Protein AF-A0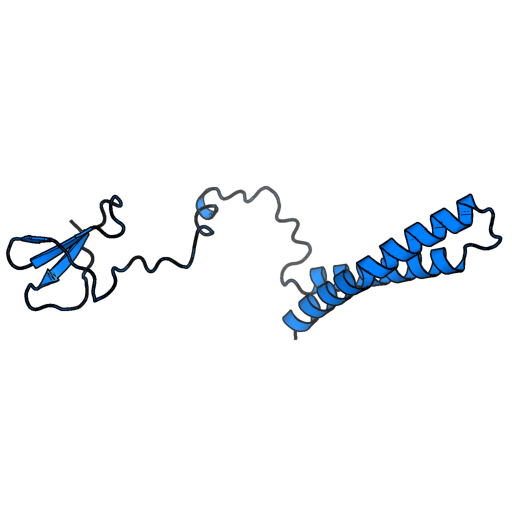A2E7AVC0-F1 (afdb_monomer_lite)

Sequence (131 aa):
MRDMRFSLGLFLIVLSVPFFSFSGDLRLECILNEAGSCSVYKNIQLGSLAMMTIGMLLAILSRPGGTGIKAIDDFDESKEYDSFVAGFDDEPSSDAIGVLKDGYEWLEYPIGSETWYSRPETGGPWIKYRG

Foldseek 3Di:
DLVVLLVVLVVLLVVLVVQLVVLVVVLVVCVVVVPPDSVVSVVSNVVSVVSNVSSVVSNQVSDPPHDPPVPPPPPPVVPPPPPPDPPDPQFDDQPDFADDDPQWGWDDPPPPPPWIWIDGPVGDGTHTDDD

Secondary structure (DSSP, 8-state):
-HHHHHHHHHHHHHHHHHHHHHHHHHHHHHHHTT-S-THHHHHHHHHHHHHHHHHHHHHHHTSSSSS----TT---GGGGGGGS-TT--SSPPTT---EEETTEEEEESSTTS--EEEEETT----EE---

Structure (mmCIF, N/CA/C/O backbone):
data_AF-A0A2E7AVC0-F1
#
_entry.id   AF-A0A2E7AVC0-F1
#
loop_
_atom_site.group_PDB
_atom_site.id
_atom_site.type_symbol
_atom_site.label_atom_id
_atom_site.label_alt_id
_atom_site.label_comp_id
_atom_site.label_asym_id
_atom_site.label_entity_id
_atom_site.label_seq_id
_atom_site.pdbx_PDB_ins_code
_atom_site.Cartn_x
_atom_site.Cartn_y
_atom_site.Cartn_z
_atom_site.occupancy
_atom_site.B_iso_or_equiv
_atom_site.auth_seq_id
_atom_site.auth_comp_id
_atom_site.auth_asym_id
_atom_site.auth_atom_id
_atom_site.pdbx_PDB_model_num
ATOM 1 N N . MET A 1 1 ? -10.598 14.609 7.988 1.00 57.78 1 MET A N 1
ATOM 2 C CA . MET A 1 1 ? -9.380 14.937 7.200 1.00 57.78 1 MET A CA 1
ATOM 3 C C . MET A 1 1 ? -8.258 13.900 7.324 1.00 57.78 1 MET A C 1
ATOM 5 O O . MET A 1 1 ? -7.531 13.732 6.356 1.00 57.78 1 MET A O 1
ATOM 9 N N . ARG A 1 2 ? -8.088 13.210 8.464 1.00 56.50 2 ARG A N 1
ATOM 10 C CA . ARG A 1 2 ? -6.999 12.235 8.684 1.00 56.50 2 ARG A CA 1
ATOM 11 C C . ARG A 1 2 ? -7.187 10.926 7.903 1.00 56.50 2 ARG A C 1
ATOM 13 O O . ARG A 1 2 ? -6.266 10.496 7.219 1.00 56.50 2 ARG A O 1
ATOM 20 N N . ASP A 1 3 ? -8.406 10.389 7.898 1.00 60.47 3 ASP A N 1
ATOM 21 C CA . ASP A 1 3 ? -8.745 9.161 7.159 1.00 60.47 3 ASP A CA 1
ATOM 22 C C . ASP A 1 3 ? -8.630 9.345 5.644 1.00 60.47 3 ASP A C 1
ATOM 24 O O . ASP A 1 3 ? -8.205 8.441 4.932 1.00 60.47 3 ASP A O 1
ATOM 28 N N . MET A 1 4 ? -8.896 10.559 5.150 1.00 64.00 4 MET A N 1
ATOM 29 C CA . MET A 1 4 ? -8.667 10.907 3.746 1.00 64.00 4 MET A CA 1
ATOM 30 C C . MET A 1 4 ? -7.187 10.847 3.362 1.00 64.00 4 MET A C 1
ATOM 32 O O . MET A 1 4 ? -6.887 10.433 2.253 1.00 64.00 4 MET A O 1
ATOM 36 N N . ARG A 1 5 ? -6.254 11.224 4.247 1.00 65.19 5 ARG A N 1
ATOM 37 C CA . ARG A 1 5 ? -4.810 11.180 3.946 1.00 65.19 5 ARG A CA 1
ATOM 38 C C . ARG A 1 5 ? -4.262 9.752 3.959 1.00 65.19 5 ARG A C 1
ATOM 40 O O . ARG A 1 5 ? -3.434 9.419 3.117 1.00 65.19 5 ARG A O 1
ATOM 47 N N . PHE A 1 6 ? -4.765 8.906 4.861 1.00 67.25 6 PHE A N 1
ATOM 48 C CA . PHE A 1 6 ? -4.448 7.477 4.881 1.00 67.25 6 PHE A CA 1
ATOM 49 C C . PHE A 1 6 ? -5.019 6.754 3.649 1.00 67.25 6 PHE A C 1
ATOM 51 O O . PHE A 1 6 ? -4.292 6.038 2.963 1.00 67.25 6 PHE A O 1
ATOM 58 N N . SER A 1 7 ? -6.286 7.017 3.315 1.00 78.88 7 SER A N 1
ATOM 59 C CA . SER A 1 7 ? -6.949 6.483 2.119 1.00 78.88 7 SER A CA 1
ATOM 60 C C . SER A 1 7 ? -6.272 6.950 0.822 1.00 78.88 7 SER A C 1
ATOM 62 O O . SER A 1 7 ? -6.011 6.141 -0.065 1.00 78.88 7 SER A O 1
ATOM 64 N N . LEU A 1 8 ? -5.872 8.226 0.742 1.00 82.00 8 LEU A N 1
ATOM 65 C CA . LEU A 1 8 ? -5.114 8.772 -0.388 1.00 82.00 8 LEU A CA 1
ATOM 66 C C . LEU A 1 8 ? -3.727 8.124 -0.514 1.00 82.00 8 LEU A C 1
ATOM 68 O O . LEU A 1 8 ? -3.316 7.780 -1.616 1.00 82.00 8 LEU A O 1
ATOM 72 N N . GLY A 1 9 ? -3.007 7.933 0.597 1.00 82.94 9 GLY A N 1
ATOM 73 C CA . GLY A 1 9 ? -1.697 7.279 0.592 1.00 82.94 9 GLY A CA 1
ATOM 74 C C . GLY A 1 9 ? -1.765 5.837 0.084 1.00 82.94 9 GLY A C 1
ATOM 75 O O . GLY A 1 9 ? -0.989 5.457 -0.792 1.00 82.94 9 GLY A O 1
ATOM 76 N N . LEU A 1 10 ? -2.748 5.066 0.563 1.00 85.62 10 LEU A N 1
ATOM 77 C CA . LEU A 1 10 ? -3.022 3.711 0.079 1.00 85.62 10 LEU A CA 1
ATOM 78 C C . LEU A 1 10 ? -3.388 3.712 -1.413 1.00 85.62 10 LEU A C 1
ATOM 80 O O . LEU A 1 10 ? -2.861 2.909 -2.178 1.00 85.62 10 LEU A O 1
ATOM 84 N N . PHE A 1 11 ? -4.248 4.640 -1.837 1.00 87.00 11 PHE A N 1
ATOM 85 C CA . PHE A 1 11 ? -4.661 4.777 -3.232 1.00 87.00 11 PHE A CA 1
ATOM 86 C C . PHE A 1 11 ? -3.472 5.047 -4.164 1.00 87.00 11 PHE A C 1
ATOM 88 O O . PHE A 1 11 ? -3.349 4.401 -5.203 1.00 87.00 11 PHE A O 1
ATOM 95 N N . LEU A 1 12 ? -2.560 5.945 -3.777 1.00 87.38 12 LEU A N 1
ATOM 96 C CA . LEU A 1 12 ? -1.351 6.247 -4.550 1.00 87.38 12 LEU A CA 1
ATOM 97 C C . LEU A 1 12 ? -0.437 5.025 -4.699 1.00 87.38 12 LEU A C 1
ATOM 99 O O . LEU A 1 12 ? 0.121 4.811 -5.776 1.00 87.38 12 LEU A O 1
ATOM 103 N N . ILE A 1 13 ? -0.308 4.205 -3.651 1.00 88.56 13 ILE A N 1
ATOM 104 C CA . ILE A 1 13 ? 0.472 2.961 -3.698 1.00 88.56 13 ILE A CA 1
ATOM 105 C C . ILE A 1 13 ? -0.196 1.958 -4.642 1.00 88.56 13 ILE A C 1
ATOM 107 O O . ILE A 1 13 ? 0.438 1.485 -5.580 1.00 88.56 13 ILE A O 1
ATOM 111 N N . VAL A 1 14 ? -1.487 1.672 -4.454 1.00 90.50 14 VAL A N 1
ATOM 112 C CA . VAL A 1 14 ? -2.212 0.687 -5.277 1.00 90.50 14 VAL A CA 1
ATOM 113 C C . VAL A 1 14 ? -2.202 1.082 -6.753 1.00 90.50 14 VAL A C 1
ATOM 115 O O . VAL A 1 14 ? -1.985 0.235 -7.616 1.00 90.50 14 VAL A O 1
ATOM 118 N N . LEU A 1 15 ? -2.366 2.372 -7.052 1.00 91.31 15 LEU A N 1
ATOM 119 C CA . LEU A 1 15 ? -2.348 2.868 -8.423 1.00 91.31 15 LEU A CA 1
ATOM 120 C C . LEU A 1 15 ? -0.961 2.765 -9.068 1.00 91.31 15 LEU A C 1
ATOM 122 O O . LEU A 1 15 ? -0.882 2.566 -10.273 1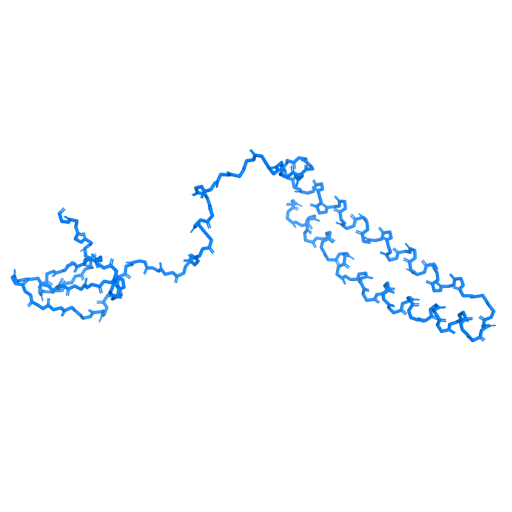.00 91.31 15 LEU A O 1
ATOM 126 N N . SER A 1 16 ? 0.126 2.883 -8.303 1.00 88.81 16 SER A N 1
ATOM 127 C CA . SER A 1 16 ? 1.495 2.889 -8.841 1.00 88.81 16 SER A CA 1
ATOM 128 C C . SER A 1 16 ? 2.107 1.495 -9.028 1.00 88.81 16 SER A C 1
ATOM 130 O O . SER A 1 16 ? 3.021 1.355 -9.843 1.00 88.81 16 SER A O 1
ATOM 132 N N . VAL A 1 17 ? 1.594 0.457 -8.352 1.00 89.94 17 VAL A N 1
ATOM 133 C CA . VAL A 1 17 ? 2.091 -0.935 -8.459 1.00 89.94 17 VAL A CA 1
ATOM 134 C C . VAL A 1 17 ? 2.030 -1.499 -9.887 1.00 89.94 17 VAL A C 1
ATOM 136 O O . VAL A 1 17 ? 3.045 -2.042 -10.342 1.00 89.94 17 VAL A O 1
ATOM 139 N N . PRO A 1 18 ? 0.922 -1.347 -10.641 1.00 90.69 18 PRO A N 1
ATOM 140 C CA . PRO A 1 18 ? 0.862 -1.804 -12.026 1.00 90.69 18 PRO A CA 1
ATOM 141 C C . PRO A 1 18 ? 1.895 -1.097 -12.907 1.00 90.69 18 PRO A C 1
ATOM 143 O O . PRO A 1 18 ? 2.632 -1.756 -13.632 1.00 90.69 18 PRO A O 1
ATOM 146 N N . PHE A 1 19 ? 2.017 0.232 -12.807 1.00 88.50 19 PHE A N 1
ATOM 147 C CA . PHE A 1 19 ? 2.972 0.994 -13.622 1.00 88.50 19 PHE A CA 1
ATOM 148 C C . PHE A 1 19 ? 4.422 0.613 -13.325 1.00 88.50 19 PHE A C 1
ATOM 150 O O . PHE A 1 19 ? 5.222 0.495 -14.252 1.00 88.50 19 PHE A O 1
ATOM 157 N N . PHE A 1 20 ? 4.767 0.393 -12.055 1.00 90.25 20 PHE A N 1
ATOM 158 C CA . PHE A 1 20 ? 6.103 -0.059 -11.674 1.00 90.25 20 PHE A CA 1
ATOM 159 C C . PHE A 1 20 ? 6.418 -1.451 -12.245 1.00 90.25 20 PHE A C 1
ATOM 161 O O . PHE A 1 20 ? 7.501 -1.648 -12.794 1.00 90.25 20 PHE A O 1
ATOM 168 N N . SER A 1 21 ? 5.461 -2.384 -12.171 1.00 89.69 21 SER A N 1
ATOM 169 C CA . SER A 1 21 ? 5.639 -3.758 -12.665 1.00 89.69 21 SER A CA 1
ATOM 170 C C . SER A 1 21 ? 5.749 -3.801 -14.190 1.00 89.69 21 SER A C 1
ATOM 172 O O . SER A 1 21 ? 6.765 -4.245 -14.718 1.00 89.69 21 SER A O 1
ATOM 174 N N . PHE A 1 22 ? 4.774 -3.227 -14.904 1.00 89.56 22 PHE A N 1
ATOM 175 C CA . PHE A 1 22 ? 4.778 -3.200 -16.371 1.00 89.56 22 PHE A CA 1
ATOM 176 C C . PHE A 1 22 ? 5.989 -2.451 -16.942 1.00 89.56 22 PHE A C 1
ATOM 178 O O . PHE A 1 22 ? 6.590 -2.896 -17.916 1.00 89.56 22 PHE A O 1
ATOM 185 N N . SER A 1 23 ? 6.386 -1.320 -16.345 1.00 87.81 23 SER A N 1
ATOM 186 C CA . SER A 1 23 ? 7.584 -0.602 -16.805 1.00 87.81 23 SER A CA 1
ATOM 187 C C . SER A 1 23 ? 8.880 -1.371 -16.536 1.00 87.81 23 SER A C 1
ATOM 189 O O . SER A 1 23 ? 9.841 -1.203 -17.285 1.00 87.81 23 SER A O 1
ATOM 191 N N . GLY A 1 24 ? 8.913 -2.223 -15.507 1.00 86.69 24 GLY A N 1
ATOM 192 C CA . GLY A 1 24 ? 10.032 -3.119 -15.230 1.00 86.69 24 GLY A CA 1
ATOM 193 C C . GLY A 1 24 ? 10.210 -4.178 -16.309 1.00 86.69 24 GLY A C 1
ATOM 194 O O . GLY A 1 24 ? 11.315 -4.310 -16.838 1.00 86.69 24 GLY A O 1
ATOM 195 N N . ASP A 1 25 ? 9.123 -4.850 -16.686 1.00 88.94 25 ASP A N 1
ATOM 196 C CA . ASP A 1 25 ? 9.142 -5.876 -17.734 1.00 88.94 25 ASP A CA 1
ATOM 197 C C . ASP A 1 25 ? 9.544 -5.278 -19.090 1.00 88.94 25 ASP A C 1
ATOM 199 O O . ASP A 1 25 ? 10.488 -5.749 -19.724 1.00 88.94 25 ASP A O 1
ATOM 203 N N . LEU A 1 26 ? 8.947 -4.147 -19.483 1.00 88.00 26 LEU A N 1
ATOM 204 C CA . LEU A 1 26 ? 9.294 -3.451 -20.732 1.00 88.00 26 LEU A CA 1
ATOM 205 C C . LEU A 1 26 ? 10.743 -2.945 -20.751 1.00 88.00 26 LEU A C 1
ATOM 207 O O . LEU A 1 26 ? 11.396 -2.913 -21.797 1.00 88.00 26 LEU A O 1
ATOM 211 N N . ARG A 1 27 ? 11.277 -2.540 -19.593 1.00 87.88 27 ARG A N 1
ATOM 212 C CA . ARG A 1 27 ? 12.685 -2.151 -19.475 1.00 87.88 27 ARG A CA 1
ATOM 213 C C . ARG A 1 27 ? 13.606 -3.353 -19.662 1.00 87.88 27 ARG A C 1
ATOM 215 O O . ARG A 1 27 ? 14.648 -3.194 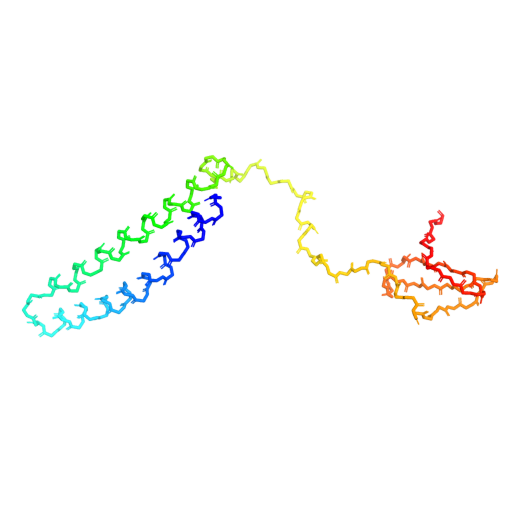-20.295 1.00 87.88 27 ARG A O 1
ATOM 222 N N . LEU A 1 28 ? 13.248 -4.512 -19.112 1.00 88.19 28 LEU A N 1
ATOM 223 C CA . LEU A 1 28 ? 14.021 -5.740 -19.267 1.00 88.19 28 LEU A CA 1
ATOM 224 C C . LEU A 1 28 ? 14.035 -6.186 -20.732 1.00 88.19 28 LEU A C 1
ATOM 226 O O . LEU A 1 28 ? 15.110 -6.429 -21.271 1.00 88.19 28 LEU A O 1
ATOM 230 N N . GLU A 1 29 ? 12.878 -6.193 -21.394 1.00 87.88 29 GLU A N 1
ATOM 231 C CA . GLU A 1 29 ? 12.775 -6.485 -22.828 1.00 87.88 29 GLU A CA 1
ATOM 232 C C . GLU A 1 29 ? 13.608 -5.514 -23.674 1.00 87.88 29 GLU A C 1
ATOM 234 O O . GLU A 1 29 ? 14.335 -5.935 -24.570 1.00 87.88 29 GLU A O 1
ATOM 239 N N . CYS A 1 30 ? 13.573 -4.218 -23.356 1.00 88.12 30 CYS A N 1
ATOM 240 C CA . CYS A 1 30 ? 14.371 -3.207 -24.049 1.00 88.12 30 CYS A CA 1
ATOM 241 C C . CYS A 1 30 ? 15.887 -3.440 -23.903 1.00 88.12 30 CYS A C 1
ATOM 243 O O . CYS A 1 30 ? 16.628 -3.287 -24.875 1.00 88.12 30 CYS A O 1
ATOM 245 N N . ILE A 1 31 ? 16.349 -3.841 -22.710 1.00 87.56 31 ILE A N 1
ATOM 246 C CA . ILE A 1 31 ? 17.759 -4.179 -22.455 1.00 87.56 31 ILE A CA 1
ATOM 247 C C . ILE A 1 31 ? 18.155 -5.452 -23.208 1.00 87.56 31 ILE A C 1
ATOM 249 O O . ILE A 1 31 ? 19.219 -5.489 -23.818 1.00 87.56 31 ILE A O 1
ATOM 253 N N . LEU A 1 32 ? 17.305 -6.482 -23.175 1.00 89.19 32 LEU A N 1
ATOM 254 C CA . LEU A 1 32 ? 17.560 -7.762 -23.839 1.00 89.19 32 LEU A CA 1
ATOM 255 C C . LEU A 1 32 ? 17.604 -7.635 -25.363 1.00 89.19 32 LEU A C 1
ATOM 257 O O . LEU A 1 32 ? 18.352 -8.359 -26.012 1.00 89.19 32 LEU A O 1
ATOM 261 N N . ASN A 1 33 ? 16.821 -6.718 -25.926 1.00 88.88 33 ASN A N 1
ATOM 262 C CA . ASN A 1 33 ? 16.741 -6.503 -27.367 1.00 88.88 33 ASN A CA 1
ATOM 263 C C . ASN A 1 33 ? 17.750 -5.454 -27.881 1.00 88.88 33 ASN A C 1
ATOM 265 O O . ASN A 1 33 ? 17.629 -5.015 -29.023 1.00 88.88 33 ASN A O 1
ATOM 269 N N . GLU A 1 34 ? 18.680 -4.990 -27.027 1.00 79.50 34 GLU A N 1
ATOM 270 C CA . GLU A 1 34 ? 19.631 -3.892 -27.297 1.00 79.50 34 GLU A CA 1
ATOM 271 C C . GLU A 1 34 ? 18.969 -2.670 -27.968 1.00 79.50 34 GLU A C 1
ATOM 273 O O . GLU A 1 34 ? 19.557 -1.963 -28.792 1.00 79.50 34 GLU A O 1
ATOM 278 N N . ALA A 1 35 ? 17.710 -2.406 -27.608 1.00 70.69 35 ALA A N 1
ATOM 279 C CA . ALA A 1 35 ? 16.868 -1.417 -28.259 1.00 70.69 35 ALA A CA 1
ATOM 280 C C . ALA A 1 35 ? 17.199 -0.006 -27.746 1.00 70.69 35 ALA A C 1
ATOM 282 O O . ALA A 1 35 ? 16.424 0.614 -27.025 1.00 70.69 35 ALA A O 1
ATOM 283 N N . GLY A 1 36 ? 18.369 0.520 -28.113 1.00 77.94 36 GLY A N 1
ATOM 284 C CA . GLY A 1 36 ? 18.747 1.916 -27.885 1.00 77.94 36 GLY A CA 1
ATOM 285 C C . GLY A 1 36 ? 18.515 2.415 -26.448 1.00 77.94 36 GLY A C 1
ATOM 286 O O . GLY A 1 36 ? 18.968 1.815 -25.473 1.00 77.94 36 GLY A O 1
ATOM 287 N N . SER A 1 37 ? 17.855 3.570 -26.296 1.00 79.19 37 SER A N 1
ATOM 288 C CA . SER A 1 37 ? 17.671 4.217 -24.993 1.00 79.19 37 SER A CA 1
ATOM 289 C C . SER A 1 37 ? 16.417 3.732 -24.248 1.00 79.19 37 SER A C 1
ATOM 291 O O . SER A 1 37 ? 15.319 4.264 -24.387 1.00 79.19 37 SER A O 1
ATOM 293 N N . CYS A 1 38 ? 16.600 2.808 -23.303 1.00 87.12 38 CYS A N 1
ATOM 294 C CA . CYS A 1 38 ? 15.549 2.355 -22.371 1.00 87.12 38 CYS A CA 1
ATOM 295 C C . CYS A 1 38 ? 15.226 3.369 -21.246 1.00 87.12 38 CYS A C 1
ATOM 297 O O . CYS A 1 38 ? 14.727 3.010 -20.174 1.00 87.12 38 CYS A O 1
ATOM 299 N N . SER A 1 39 ? 15.559 4.648 -21.446 1.00 86.44 39 SER A N 1
ATOM 300 C CA . SER A 1 39 ? 15.458 5.705 -20.431 1.00 86.44 39 SER A CA 1
ATOM 301 C C . SER A 1 39 ? 14.011 6.051 -20.085 1.00 86.44 39 SER A C 1
ATOM 303 O O . SER A 1 39 ? 13.730 6.402 -18.942 1.00 86.44 39 SER A O 1
ATOM 305 N N . VAL A 1 40 ? 13.086 5.896 -21.033 1.00 87.12 40 VAL A N 1
ATOM 306 C CA . VAL A 1 40 ? 11.655 6.158 -20.830 1.00 87.12 40 VAL A CA 1
ATOM 307 C C . VAL A 1 40 ? 11.083 5.231 -19.758 1.00 87.12 40 VAL A C 1
ATOM 309 O O . VAL A 1 40 ? 10.528 5.706 -18.769 1.00 87.12 40 VAL A O 1
ATOM 312 N N . TYR A 1 41 ? 11.301 3.920 -19.887 1.00 87.38 41 TYR A N 1
ATOM 313 C CA . TYR A 1 41 ? 10.832 2.936 -18.907 1.00 87.38 41 TYR A CA 1
ATOM 314 C C . TYR A 1 41 ? 11.499 3.126 -17.546 1.00 87.38 41 TYR A C 1
ATOM 316 O O . TYR A 1 41 ? 10.834 3.072 -16.516 1.00 87.38 41 TYR A O 1
ATOM 324 N N . LYS A 1 42 ? 12.798 3.457 -17.535 1.00 87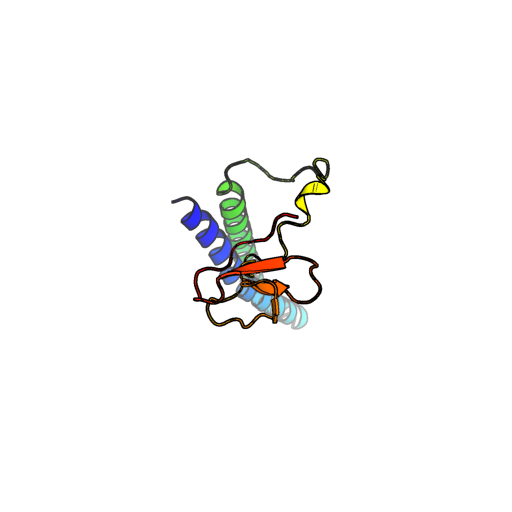.69 42 LYS A N 1
ATOM 325 C CA . LYS A 1 42 ? 13.518 3.823 -16.308 1.00 87.69 42 LYS A CA 1
ATOM 326 C C . LYS A 1 42 ? 12.881 5.031 -15.608 1.00 87.69 42 LYS A C 1
ATOM 328 O O . LYS A 1 42 ? 12.734 5.008 -14.390 1.00 87.69 42 LYS A O 1
ATOM 333 N N . ASN A 1 43 ? 12.495 6.068 -16.349 1.00 89.69 43 ASN A N 1
ATOM 334 C CA . ASN A 1 43 ? 11.886 7.273 -15.780 1.00 89.69 43 ASN A CA 1
ATOM 335 C C . ASN A 1 43 ? 10.482 6.998 -15.224 1.00 89.69 43 ASN A C 1
ATOM 337 O O . ASN A 1 43 ? 10.142 7.506 -14.157 1.00 89.69 43 ASN A O 1
ATOM 341 N N . ILE A 1 44 ? 9.693 6.156 -15.897 1.00 88.81 44 ILE A N 1
ATOM 342 C CA . ILE A 1 44 ? 8.378 5.709 -15.407 1.00 88.81 44 ILE A CA 1
ATOM 343 C C . ILE A 1 44 ? 8.535 4.897 -14.114 1.00 88.81 44 ILE A C 1
ATOM 345 O O . ILE A 1 44 ? 7.816 5.121 -13.137 1.00 88.81 44 ILE A O 1
ATOM 349 N N . GLN A 1 45 ? 9.515 3.997 -14.071 1.00 89.19 45 GLN A N 1
ATOM 350 C CA . GLN A 1 45 ? 9.817 3.188 -12.893 1.00 89.19 45 GLN A CA 1
ATOM 351 C C . GLN A 1 45 ? 10.278 4.060 -11.709 1.00 89.19 45 GLN A C 1
ATOM 353 O O . GLN A 1 45 ? 9.862 3.852 -10.572 1.00 89.19 45 GLN A O 1
ATOM 358 N N . LEU A 1 46 ? 11.071 5.103 -11.976 1.00 90.06 46 LEU A N 1
ATOM 359 C CA . LEU A 1 46 ? 11.493 6.073 -10.962 1.00 90.06 46 LEU A CA 1
ATOM 360 C C . LEU A 1 46 ? 10.317 6.917 -10.440 1.00 90.06 46 LEU A C 1
ATOM 362 O O . LEU A 1 46 ? 10.195 7.136 -9.237 1.00 90.06 46 LEU A O 1
ATOM 366 N N . GLY A 1 47 ? 9.441 7.379 -11.336 1.00 90.38 47 GLY A N 1
ATOM 367 C CA . GLY A 1 47 ? 8.265 8.173 -10.974 1.00 90.38 47 GLY A CA 1
ATOM 368 C C . GLY A 1 47 ? 7.240 7.375 -10.167 1.00 90.38 47 GLY A C 1
ATOM 369 O O . GLY A 1 47 ? 6.715 7.869 -9.171 1.00 90.38 47 GLY A O 1
ATOM 370 N N . SER A 1 48 ? 6.997 6.120 -10.550 1.00 88.75 48 SER A N 1
ATOM 371 C CA . SER A 1 48 ? 6.114 5.215 -9.802 1.00 88.75 48 SER A CA 1
ATOM 372 C C . SER A 1 48 ? 6.672 4.892 -8.415 1.00 88.75 48 SER A C 1
ATOM 374 O O . SER A 1 48 ? 5.928 4.970 -7.440 1.00 88.75 48 SER A O 1
ATOM 376 N N . LEU A 1 49 ? 7.985 4.662 -8.292 1.00 90.12 49 LEU A N 1
ATOM 377 C CA . LEU A 1 49 ? 8.646 4.505 -6.994 1.00 90.12 49 LEU A CA 1
ATOM 378 C C . LEU A 1 49 ? 8.478 5.754 -6.112 1.00 90.12 49 LEU A C 1
ATOM 380 O O . LEU A 1 49 ? 8.136 5.635 -4.939 1.00 90.12 49 LEU A O 1
ATOM 384 N N . ALA A 1 50 ? 8.674 6.953 -6.667 1.00 91.75 50 ALA A N 1
ATOM 385 C CA . ALA A 1 50 ? 8.489 8.202 -5.927 1.00 91.75 50 ALA A CA 1
ATOM 386 C C . ALA A 1 50 ? 7.034 8.396 -5.458 1.00 91.75 50 ALA A C 1
ATOM 388 O O . ALA A 1 50 ? 6.788 8.846 -4.342 1.00 91.75 50 ALA A O 1
ATOM 389 N N . MET A 1 51 ? 6.052 8.017 -6.277 1.00 90.56 51 MET A N 1
ATOM 390 C CA . MET A 1 51 ? 4.638 8.071 -5.892 1.00 90.56 51 MET A CA 1
ATOM 391 C C . MET A 1 51 ? 4.305 7.080 -4.771 1.00 90.56 51 MET A C 1
ATOM 393 O O . MET A 1 51 ? 3.573 7.436 -3.846 1.00 90.56 51 MET A O 1
ATOM 397 N N . MET A 1 52 ? 4.883 5.873 -4.795 1.00 89.12 52 MET A N 1
ATOM 398 C CA . MET A 1 52 ? 4.749 4.907 -3.698 1.00 89.12 52 MET A CA 1
ATOM 399 C C . MET A 1 52 ? 5.353 5.428 -2.399 1.00 89.12 52 MET A C 1
ATOM 401 O O . MET A 1 52 ? 4.719 5.322 -1.350 1.00 89.12 52 MET A O 1
ATOM 405 N N . THR A 1 53 ? 6.558 6.005 -2.444 1.00 89.00 53 THR A N 1
ATOM 406 C CA . THR A 1 53 ? 7.217 6.523 -1.236 1.00 89.00 53 THR A CA 1
ATOM 407 C C . THR A 1 53 ? 6.439 7.691 -0.641 1.00 89.00 53 THR A C 1
ATOM 409 O O . THR A 1 53 ? 6.251 7.736 0.573 1.00 89.00 53 THR A O 1
ATOM 412 N N . ILE A 1 54 ? 5.896 8.583 -1.473 1.00 89.75 54 ILE A N 1
ATOM 413 C CA . ILE A 1 54 ? 4.990 9.650 -1.028 1.00 89.75 54 ILE A CA 1
ATOM 414 C C . ILE A 1 54 ? 3.720 9.059 -0.407 1.00 89.75 54 ILE A C 1
ATOM 416 O O . ILE A 1 54 ? 3.323 9.476 0.680 1.00 89.75 54 ILE A O 1
ATOM 420 N N . GLY A 1 55 ? 3.097 8.069 -1.053 1.00 86.44 55 GLY A N 1
ATOM 421 C CA . GLY A 1 55 ? 1.916 7.389 -0.519 1.00 86.44 55 GLY A CA 1
ATOM 422 C C . GLY A 1 55 ? 2.182 6.733 0.839 1.00 86.44 55 GLY A C 1
ATOM 423 O O . GLY A 1 55 ? 1.383 6.871 1.766 1.00 86.44 55 GLY A O 1
ATOM 424 N N . MET A 1 56 ? 3.349 6.107 0.998 1.00 85.62 56 MET A N 1
ATOM 425 C CA . MET A 1 56 ? 3.792 5.493 2.248 1.00 85.62 56 MET A CA 1
ATOM 426 C C . MET A 1 56 ? 4.039 6.541 3.337 1.00 85.62 56 MET A C 1
ATOM 428 O O . MET A 1 56 ? 3.573 6.374 4.462 1.00 85.62 56 MET A O 1
ATOM 432 N N . LEU A 1 57 ? 4.701 7.654 3.008 1.00 85.31 57 LEU A N 1
ATOM 433 C CA . LEU A 1 57 ? 4.896 8.776 3.931 1.00 85.31 57 LEU A CA 1
ATOM 434 C C . LEU A 1 57 ? 3.557 9.359 4.386 1.00 85.31 57 LEU A C 1
ATOM 436 O O . LEU A 1 57 ? 3.361 9.582 5.577 1.00 85.31 57 LEU A O 1
ATOM 440 N N . LEU A 1 58 ? 2.609 9.552 3.467 1.00 83.38 58 LEU A N 1
ATOM 441 C CA . LEU A 1 58 ? 1.263 10.014 3.799 1.00 83.38 58 LEU A CA 1
ATOM 442 C C . LEU A 1 58 ? 0.541 9.024 4.713 1.00 83.38 58 LEU A C 1
ATOM 444 O O . LEU A 1 58 ? -0.075 9.448 5.689 1.00 83.38 58 LEU A O 1
ATOM 448 N N . ALA A 1 59 ? 0.648 7.720 4.456 1.00 76.62 59 ALA A N 1
ATOM 449 C CA . ALA A 1 59 ? 0.041 6.695 5.298 1.00 76.62 59 ALA A CA 1
ATOM 450 C C . ALA A 1 59 ? 0.650 6.665 6.713 1.00 76.62 59 ALA A C 1
ATOM 452 O O . ALA A 1 59 ? -0.090 6.574 7.694 1.00 76.62 59 ALA A O 1
ATOM 453 N N . ILE A 1 60 ? 1.976 6.798 6.832 1.00 75.62 60 ILE A N 1
ATOM 454 C CA . ILE A 1 60 ? 2.696 6.805 8.115 1.00 75.62 60 ILE A CA 1
ATOM 455 C C . ILE A 1 60 ? 2.392 8.080 8.908 1.00 75.62 60 ILE A C 1
ATOM 457 O O . ILE A 1 60 ? 2.018 8.001 10.074 1.00 75.62 60 ILE A O 1
ATOM 461 N N . LEU A 1 61 ? 2.503 9.253 8.280 1.00 73.81 61 LEU A N 1
ATOM 462 C CA . LEU A 1 61 ? 2.290 10.551 8.932 1.00 73.81 61 LEU A CA 1
ATOM 463 C C . LEU A 1 61 ? 0.819 10.810 9.289 1.00 73.81 61 LEU A C 1
ATOM 465 O O . LEU A 1 61 ? 0.521 11.679 10.106 1.00 73.81 61 LEU A O 1
ATOM 469 N N . SER A 1 62 ? -0.115 10.069 8.687 1.00 67.75 62 SER A N 1
ATOM 470 C CA . SER A 1 62 ? -1.541 10.149 9.026 1.00 67.75 62 SER A CA 1
ATOM 471 C C . SER A 1 62 ? -1.910 9.365 10.287 1.00 67.75 62 SER A C 1
ATOM 473 O O . SER A 1 62 ? -3.027 9.522 10.783 1.00 67.75 62 SER A O 1
ATOM 475 N N . ARG A 1 63 ? -1.002 8.547 10.837 1.00 64.25 63 ARG A N 1
ATOM 476 C CA . ARG A 1 63 ? -1.222 7.851 12.111 1.00 64.25 63 ARG A CA 1
ATOM 477 C C . ARG A 1 63 ? -0.920 8.795 13.288 1.00 64.25 63 ARG A C 1
ATOM 479 O O . ARG A 1 63 ? 0.178 9.345 13.349 1.00 64.25 63 ARG A O 1
ATOM 486 N N . PRO A 1 64 ? -1.859 9.013 14.230 1.00 49.16 64 PRO A N 1
ATOM 487 C CA . PRO A 1 64 ? -1.549 9.697 15.481 1.00 49.16 64 PRO A CA 1
ATOM 488 C C . PRO A 1 64 ? -0.701 8.749 16.346 1.00 49.16 64 PRO A C 1
ATOM 490 O O . PRO A 1 64 ? -1.158 7.666 16.696 1.00 49.16 64 PRO A O 1
ATOM 493 N N . GLY A 1 65 ? 0.541 9.144 16.636 1.00 53.03 65 GLY A N 1
ATOM 494 C CA . GLY A 1 65 ? 1.566 8.289 17.250 1.00 53.03 65 GLY A CA 1
ATOM 495 C C . GLY A 1 65 ? 2.660 7.963 16.233 1.00 53.03 65 GLY A C 1
ATOM 496 O O . GLY A 1 65 ? 2.501 7.073 15.400 1.00 53.03 65 GLY A O 1
ATOM 497 N N . GLY A 1 66 ? 3.737 8.754 16.259 1.00 41.59 66 GLY A N 1
ATOM 498 C CA . GLY A 1 66 ? 4.855 8.671 15.319 1.00 41.59 66 GLY A CA 1
ATOM 499 C C . GLY A 1 66 ? 5.463 7.272 15.243 1.00 41.59 66 GLY A C 1
ATOM 500 O O . GLY A 1 66 ? 5.468 6.553 16.234 1.00 41.59 66 GLY A O 1
ATOM 501 N N . THR A 1 67 ? 5.924 6.906 14.039 1.00 51.19 67 THR A N 1
ATOM 502 C CA . THR A 1 67 ? 6.700 5.691 13.726 1.00 51.19 67 THR A CA 1
ATOM 503 C C . THR A 1 67 ? 6.411 4.531 14.673 1.00 51.19 67 THR A C 1
ATOM 505 O O . THR A 1 67 ? 7.255 4.150 15.478 1.00 51.19 67 THR A O 1
ATOM 508 N N . GLY A 1 68 ? 5.203 3.978 14.582 1.00 45.69 68 GLY A N 1
ATOM 509 C CA . GLY A 1 68 ? 4.850 2.732 15.245 1.00 45.69 68 GLY A CA 1
ATOM 510 C C . GLY A 1 68 ? 5.601 1.554 14.628 1.00 45.69 68 GLY A C 1
ATOM 511 O O . GLY A 1 68 ? 4.984 0.672 14.040 1.00 45.69 68 GLY A O 1
ATOM 512 N N . ILE A 1 69 ? 6.923 1.508 14.804 1.00 46.47 69 ILE A N 1
ATOM 513 C CA . ILE A 1 69 ? 7.513 0.280 15.312 1.00 46.47 69 ILE A CA 1
ATOM 514 C C . ILE A 1 69 ? 6.849 0.163 16.683 1.00 46.47 69 ILE A C 1
ATOM 516 O O . ILE A 1 69 ? 7.270 0.812 17.638 1.00 46.47 69 ILE A O 1
ATOM 520 N N . LYS A 1 70 ? 5.715 -0.545 16.769 1.00 47.31 70 LYS A N 1
ATOM 521 C CA . LYS A 1 70 ? 5.331 -1.092 18.066 1.00 47.31 70 LYS A CA 1
ATOM 522 C C . LYS A 1 70 ? 6.552 -1.907 18.455 1.00 47.31 70 LYS A C 1
ATOM 524 O O . LYS A 1 70 ? 6.889 -2.854 17.745 1.00 47.31 70 LYS A O 1
ATOM 529 N N . ALA A 1 71 ? 7.282 -1.437 19.462 1.00 44.69 71 ALA A N 1
ATOM 530 C CA . ALA A 1 71 ? 8.320 -2.227 20.080 1.00 44.69 71 ALA A CA 1
ATOM 531 C C . ALA A 1 71 ? 7.724 -3.620 20.283 1.00 44.69 71 ALA A C 1
ATOM 533 O O . ALA A 1 71 ? 6.606 -3.749 20.791 1.00 44.69 71 ALA A O 1
ATOM 534 N N . ILE A 1 72 ? 8.436 -4.644 19.824 1.00 47.84 72 ILE A N 1
ATOM 535 C CA . ILE A 1 72 ? 8.141 -6.051 20.112 1.00 47.84 72 ILE A CA 1
ATOM 536 C C . ILE A 1 72 ? 8.480 -6.306 21.596 1.00 47.84 72 ILE A C 1
ATOM 538 O O . ILE A 1 72 ? 9.232 -7.207 21.929 1.00 47.84 72 ILE A O 1
ATOM 542 N N . ASP A 1 73 ? 8.025 -5.416 22.472 1.00 44.09 73 ASP A N 1
ATOM 543 C CA . ASP A 1 73 ? 8.327 -5.365 23.902 1.00 44.09 73 ASP A CA 1
ATOM 544 C C . ASP A 1 73 ? 7.074 -5.032 24.726 1.00 44.09 73 ASP A C 1
ATOM 546 O O . ASP A 1 73 ? 7.101 -5.063 25.945 1.00 44.09 73 ASP A O 1
ATOM 550 N N . ASP A 1 74 ? 5.942 -4.785 24.058 1.00 46.47 74 ASP A N 1
ATOM 551 C CA . ASP A 1 74 ? 4.615 -4.842 24.674 1.00 46.47 74 ASP A CA 1
ATOM 552 C C . ASP A 1 74 ? 3.859 -6.025 24.047 1.00 46.47 74 ASP A C 1
ATOM 554 O O . ASP A 1 74 ? 2.798 -5.896 23.429 1.00 46.47 74 ASP A O 1
ATOM 558 N N . PHE A 1 75 ? 4.491 -7.201 24.120 1.00 46.56 75 PHE A N 1
ATOM 559 C CA . PHE A 1 75 ? 3.826 -8.476 23.872 1.00 46.56 75 PHE A CA 1
ATOM 560 C C . PHE A 1 75 ? 2.961 -8.780 25.101 1.00 46.56 75 PHE A C 1
ATOM 562 O O . PHE A 1 75 ? 3.328 -9.530 25.999 1.00 46.56 75 PHE A O 1
ATOM 569 N N . ASP A 1 76 ? 1.825 -8.096 25.169 1.00 52.06 76 ASP A N 1
ATOM 570 C CA . ASP A 1 76 ? 0.767 -8.371 26.128 1.00 52.06 76 ASP A CA 1
ATOM 571 C C . ASP A 1 76 ? -0.046 -9.562 25.598 1.00 52.06 76 ASP A C 1
ATOM 573 O O . ASP A 1 76 ? -1.013 -9.390 24.850 1.00 52.06 76 ASP A O 1
ATOM 577 N N . GLU A 1 77 ? 0.382 -10.776 25.966 1.00 48.97 77 GLU A N 1
ATOM 578 C CA . GLU A 1 77 ? -0.302 -12.056 25.691 1.00 48.97 77 GLU A CA 1
ATOM 579 C C . GLU A 1 77 ? -1.797 -12.027 26.073 1.00 48.97 77 GLU A C 1
ATOM 581 O O . GLU A 1 77 ? -2.580 -12.834 25.575 1.00 48.97 77 GLU A O 1
ATOM 586 N N . SER A 1 78 ? -2.237 -11.076 26.910 1.00 51.31 78 SER A N 1
ATOM 587 C CA . SER A 1 78 ? -3.645 -10.944 27.297 1.00 51.31 78 SER A CA 1
ATOM 588 C C . SER A 1 78 ? -4.558 -10.365 26.206 1.00 51.31 78 SER A C 1
ATOM 590 O O . SER A 1 78 ? -5.778 -10.446 26.343 1.00 51.31 78 SER A O 1
ATOM 592 N N . LYS A 1 79 ? -4.012 -9.812 25.111 1.00 49.25 79 LYS A N 1
ATOM 593 C CA . LYS A 1 79 ? -4.802 -9.162 24.041 1.00 49.25 79 LYS A CA 1
ATOM 594 C C . LYS A 1 79 ? -4.929 -9.959 22.748 1.00 49.25 79 LYS A C 1
ATOM 596 O O . LYS A 1 79 ? -5.580 -9.493 21.814 1.00 49.25 79 LYS A O 1
ATOM 601 N N . GLU A 1 80 ? -4.337 -11.147 22.670 1.00 45.78 80 GLU A N 1
ATOM 602 C CA . GLU A 1 80 ? -4.363 -11.954 21.443 1.00 45.78 80 GLU A CA 1
ATOM 603 C C . GLU A 1 80 ? -5.737 -12.607 21.182 1.00 45.78 80 GLU A C 1
ATOM 605 O O . GLU A 1 80 ? -6.057 -12.958 20.048 1.00 45.78 80 GLU A O 1
ATOM 610 N N . TYR A 1 81 ? -6.611 -12.665 22.192 1.00 45.09 81 TYR A N 1
ATOM 611 C CA . TYR A 1 81 ? -7.926 -13.306 22.076 1.00 45.09 81 TYR A CA 1
ATOM 612 C C . TYR A 1 81 ? -9.073 -12.393 21.618 1.00 45.09 81 TYR A C 1
ATOM 614 O O . TYR A 1 81 ? -10.155 -12.896 21.335 1.00 45.09 81 TYR A O 1
ATOM 622 N N . ASP A 1 82 ? -8.861 -11.085 21.451 1.00 41.53 82 ASP A N 1
ATOM 623 C CA . ASP A 1 82 ? -9.962 -10.151 21.137 1.00 41.53 82 ASP A CA 1
ATOM 624 C C . ASP A 1 82 ? -10.238 -9.992 19.624 1.00 41.53 82 ASP A C 1
ATOM 626 O O . ASP A 1 82 ? -11.012 -9.133 19.203 1.00 41.53 82 ASP A O 1
ATOM 630 N N . SER A 1 83 ? -9.590 -10.803 18.772 1.00 45.69 83 SER A N 1
ATOM 631 C CA . SER A 1 83 ? -9.734 -10.729 17.303 1.00 45.69 83 SER A CA 1
ATOM 632 C C . SER A 1 83 ? -10.395 -11.940 16.636 1.00 45.69 83 SER A C 1
ATOM 634 O O . SER A 1 83 ? -10.481 -11.987 15.407 1.00 45.69 83 SER A O 1
ATOM 636 N N . PHE A 1 84 ? -10.962 -12.873 17.405 1.00 40.38 84 PHE A N 1
ATOM 637 C CA . PHE A 1 84 ? -11.853 -13.893 16.852 1.00 40.38 84 PHE A CA 1
ATOM 638 C C . PHE A 1 84 ? -13.321 -13.462 16.995 1.00 40.38 84 PHE A C 1
ATOM 640 O O . PHE A 1 84 ? -13.954 -13.650 18.021 1.00 40.38 84 PHE A O 1
ATOM 647 N N . VAL A 1 85 ? -13.859 -12.918 15.900 1.00 44.62 85 VAL A N 1
ATOM 648 C CA . VAL A 1 85 ? -15.298 -12.828 15.598 1.00 44.62 85 VAL A CA 1
ATOM 649 C C . VAL A 1 85 ? -16.128 -11.930 16.531 1.00 44.62 85 VAL A C 1
ATOM 651 O O . VAL A 1 85 ? -16.943 -12.392 17.321 1.00 44.62 85 VAL A O 1
ATOM 654 N N . ALA A 1 86 ? -16.057 -10.614 16.310 1.00 43.47 86 ALA A N 1
ATOM 655 C CA . ALA A 1 86 ? -17.118 -9.675 16.703 1.00 43.47 86 ALA A CA 1
ATOM 656 C C . ALA A 1 86 ? -18.373 -9.862 15.816 1.00 43.47 86 ALA A C 1
ATOM 658 O O . ALA A 1 86 ? -18.766 -8.973 15.059 1.00 43.47 86 ALA A O 1
ATOM 659 N N . GLY A 1 87 ? -18.937 -11.069 15.840 1.00 39.09 87 GLY A N 1
ATOM 660 C CA . GLY A 1 87 ? -20.065 -11.494 15.011 1.00 39.09 87 GLY A CA 1
ATOM 661 C C . GLY A 1 87 ? -20.825 -12.706 15.550 1.00 39.09 87 GLY A C 1
ATOM 662 O O . GLY A 1 87 ? -21.647 -13.255 14.824 1.00 39.09 87 GLY A O 1
ATOM 663 N N . PHE A 1 88 ? -20.579 -13.120 16.792 1.00 46.47 88 PHE A N 1
ATOM 664 C CA . PHE A 1 88 ? -21.514 -13.977 17.506 1.00 46.47 88 PHE A CA 1
ATOM 665 C C . PHE A 1 88 ? -22.131 -13.133 18.610 1.00 46.47 88 PHE A C 1
ATOM 667 O O . PHE A 1 88 ? -21.476 -12.811 19.596 1.00 46.47 88 PHE A O 1
ATOM 674 N N . ASP A 1 89 ? -23.381 -12.721 18.406 1.00 52.88 89 ASP A N 1
ATOM 675 C CA . ASP A 1 89 ? -24.248 -12.417 19.534 1.00 52.88 89 ASP A CA 1
ATOM 676 C C . ASP A 1 89 ? -24.188 -13.643 20.457 1.00 52.88 89 ASP A C 1
ATOM 678 O O . ASP A 1 89 ? -24.645 -14.728 20.091 1.00 52.88 89 ASP A O 1
ATOM 682 N N . ASP A 1 90 ? -23.571 -13.490 21.631 1.00 62.88 90 ASP A N 1
ATOM 683 C CA . ASP A 1 90 ? -23.513 -14.519 22.680 1.00 62.88 90 ASP A CA 1
ATOM 684 C C . ASP A 1 90 ? -24.905 -14.841 23.245 1.00 62.88 90 ASP A C 1
ATOM 686 O O . ASP A 1 90 ? -25.053 -15.715 24.104 1.00 62.88 90 ASP A O 1
ATOM 690 N N . GLU A 1 91 ? -25.927 -14.112 22.802 1.00 69.56 91 GLU A N 1
ATOM 691 C CA . GLU A 1 91 ? -27.303 -14.273 23.220 1.00 69.56 91 GLU A CA 1
ATOM 692 C C . GLU A 1 91 ? -28.049 -15.193 22.242 1.00 69.56 91 GLU A C 1
ATOM 694 O O . GLU A 1 91 ? -27.998 -14.990 21.025 1.00 69.56 91 GLU A O 1
ATOM 699 N N . PRO A 1 92 ? -28.749 -16.220 22.747 1.00 79.56 92 PRO A N 1
ATOM 700 C CA . PRO A 1 92 ? -29.599 -17.043 21.904 1.00 79.56 92 PRO A CA 1
ATOM 701 C C . PRO A 1 92 ? -30.694 -16.202 21.246 1.00 79.56 92 PRO A C 1
ATOM 703 O O . PRO A 1 92 ? -31.255 -15.279 21.844 1.00 79.56 92 PRO A O 1
ATOM 706 N N . SER A 1 93 ? -31.049 -16.563 20.016 1.00 80.56 93 SER A N 1
ATOM 707 C CA . SER A 1 93 ? -32.147 -15.919 19.305 1.00 80.56 93 SER A CA 1
ATOM 708 C C . SER A 1 93 ? -33.476 -16.097 20.056 1.00 80.56 93 SER A C 1
ATOM 710 O O . SER A 1 93 ? -33.705 -17.087 20.759 1.00 80.56 93 SER A O 1
ATOM 712 N N . SER A 1 94 ? -34.394 -15.137 19.918 1.00 76.69 94 SER A N 1
ATOM 713 C CA . SER A 1 94 ? -35.691 -15.168 20.616 1.00 76.69 94 SER A CA 1
ATOM 714 C C . SER A 1 94 ? -36.549 -16.390 20.268 1.00 76.69 94 SER A C 1
ATOM 716 O O . SER A 1 94 ? -37.399 -16.797 21.057 1.00 76.69 94 SER A O 1
ATOM 718 N N . ASP A 1 95 ? -36.336 -16.967 19.088 1.00 79.88 95 ASP A N 1
ATOM 719 C CA . ASP A 1 95 ? -37.009 -18.155 18.563 1.00 79.88 95 ASP A CA 1
ATOM 720 C C . ASP A 1 95 ? -36.293 -19.471 18.900 1.00 79.88 95 ASP A C 1
ATOM 722 O O . ASP A 1 95 ? -36.806 -20.539 18.566 1.00 79.88 95 ASP A O 1
ATOM 726 N N . ALA A 1 96 ? -35.140 -19.419 19.575 1.00 80.44 96 ALA A N 1
ATOM 727 C CA . ALA A 1 96 ? -34.472 -20.622 20.043 1.00 80.44 96 ALA A CA 1
ATOM 728 C C . ALA A 1 96 ? -35.395 -21.424 20.979 1.00 80.44 96 ALA A C 1
ATOM 730 O O . ALA A 1 96 ? -36.249 -20.861 21.675 1.00 80.44 96 ALA A O 1
ATOM 731 N N . ILE A 1 97 ? -35.233 -22.749 20.968 1.00 79.50 97 ILE A N 1
ATOM 732 C CA . ILE A 1 97 ? -36.055 -23.691 21.734 1.00 79.50 97 ILE A CA 1
ATOM 733 C C . ILE A 1 97 ? -35.148 -24.428 22.712 1.00 79.50 97 ILE A C 1
ATOM 735 O O . ILE A 1 97 ? -34.194 -25.092 22.305 1.00 79.50 97 ILE A O 1
ATOM 739 N N . GLY A 1 98 ? -35.453 -24.302 23.997 1.00 84.12 98 GLY A N 1
ATOM 740 C CA . GLY A 1 98 ? -34.781 -24.987 25.090 1.00 84.12 98 GLY A CA 1
ATOM 741 C C . GLY A 1 98 ? -35.569 -26.184 25.628 1.00 84.12 98 GLY A C 1
ATOM 742 O O . GLY A 1 98 ? -36.643 -26.548 25.151 1.00 84.12 98 GLY A O 1
ATOM 743 N N . VAL A 1 99 ? -35.020 -26.810 26.663 1.00 87.62 99 VAL A N 1
ATOM 744 C CA . VAL A 1 99 ? -35.635 -27.911 27.405 1.00 87.62 99 VAL A CA 1
ATOM 745 C C . VAL A 1 99 ? -36.442 -27.347 28.570 1.00 87.62 99 VAL A C 1
ATOM 747 O O . VAL A 1 99 ? -35.919 -26.591 29.386 1.00 87.62 99 VAL A O 1
ATOM 750 N N . LEU A 1 100 ? -37.712 -27.736 28.683 1.00 87.12 100 LEU A N 1
ATOM 751 C CA . LEU A 1 100 ? -38.567 -27.304 29.788 1.00 87.12 100 LEU A CA 1
ATOM 752 C C . LEU A 1 100 ? -38.249 -28.088 31.068 1.00 87.12 100 LEU A C 1
ATOM 754 O O . LEU A 1 100 ? -38.323 -29.319 31.087 1.00 87.12 100 LEU A O 1
ATOM 758 N N . LYS A 1 101 ? -37.918 -27.376 32.147 1.00 85.38 101 LYS A N 1
ATOM 759 C CA . LYS A 1 101 ? -37.642 -27.954 33.463 1.00 85.38 101 LYS A CA 1
ATOM 760 C C . LYS A 1 101 ? -37.951 -26.949 34.575 1.00 85.38 101 LYS A C 1
ATOM 762 O O . LYS A 1 101 ? -37.551 -25.791 34.499 1.00 85.38 101 LYS A O 1
ATOM 767 N N . ASP A 1 102 ? -38.653 -27.407 35.611 1.00 83.81 102 ASP A N 1
ATOM 768 C CA . ASP A 1 102 ? -38.972 -26.624 36.816 1.00 83.81 102 ASP A CA 1
ATOM 769 C C . ASP A 1 102 ? -39.713 -25.291 36.540 1.00 83.81 102 ASP A C 1
ATOM 771 O O . ASP A 1 102 ? -39.535 -24.314 37.262 1.00 83.81 102 ASP A O 1
ATOM 775 N N . GLY A 1 103 ? -40.553 -25.239 35.494 1.00 84.44 103 GLY A N 1
ATOM 776 C CA . GLY A 1 103 ? -41.315 -24.036 35.099 1.00 84.44 103 GLY A CA 1
ATOM 777 C C . GLY A 1 103 ? -40.532 -23.024 34.250 1.00 84.44 103 GLY A C 1
ATOM 778 O O . GLY A 1 103 ? -41.028 -21.932 33.960 1.00 84.44 103 GLY A O 1
ATOM 779 N N . TYR A 1 104 ? -39.317 -23.386 33.833 1.00 87.00 104 TYR A N 1
ATOM 780 C CA . TYR A 1 104 ? -38.453 -22.579 32.978 1.00 87.00 104 TYR A CA 1
ATOM 781 C C . TYR A 1 104 ? -38.037 -23.363 31.735 1.00 87.00 104 TYR A C 1
ATOM 783 O O . TYR A 1 104 ? -37.884 -24.583 31.759 1.00 87.00 104 TYR A O 1
ATOM 791 N N . GLU A 1 105 ? -37.833 -22.648 30.640 1.00 89.94 105 GLU A N 1
ATOM 792 C CA . GLU A 1 105 ? -37.204 -23.169 29.437 1.00 89.94 105 GLU A CA 1
ATOM 793 C C . GLU A 1 105 ? -35.702 -22.902 29.516 1.00 89.94 105 GLU A C 1
ATOM 795 O O . GLU A 1 105 ? -35.293 -21.763 29.739 1.00 89.94 105 GLU A O 1
ATOM 800 N N . TRP A 1 106 ? -34.898 -23.952 29.364 1.00 89.50 106 TRP A N 1
ATOM 801 C CA . TRP A 1 106 ? -33.447 -23.930 29.528 1.00 89.50 106 TRP A CA 1
ATOM 802 C C . TRP A 1 106 ? -32.741 -24.196 28.211 1.00 89.50 106 TRP A C 1
ATOM 804 O O . TRP A 1 106 ? -32.981 -25.217 27.569 1.00 89.50 106 TRP A O 1
ATOM 814 N N . LEU A 1 107 ? -31.823 -23.321 27.833 1.00 89.12 107 LEU A N 1
ATOM 815 C CA . LEU A 1 107 ? -31.061 -23.441 26.603 1.00 89.12 107 LEU A CA 1
ATOM 816 C C . LEU A 1 107 ? -29.576 -23.276 26.891 1.00 89.12 107 LEU A C 1
ATOM 818 O O . LEU A 1 107 ? -29.157 -22.285 27.482 1.00 89.12 107 LEU A O 1
ATOM 822 N N . GLU A 1 108 ? -28.781 -24.233 26.437 1.00 85.25 108 GLU A N 1
ATOM 823 C CA . GLU A 1 108 ? -27.336 -24.069 26.368 1.00 85.25 108 GLU A CA 1
ATOM 824 C C . GLU A 1 108 ? -26.987 -23.378 25.047 1.00 85.25 108 GLU A C 1
ATOM 826 O O . GLU A 1 108 ? -27.327 -23.889 23.975 1.00 85.25 108 GLU A O 1
ATOM 831 N N . TYR A 1 109 ? -26.342 -22.212 25.110 1.00 82.50 109 TYR A N 1
ATOM 832 C CA . TYR A 1 109 ? -25.982 -21.461 23.911 1.00 82.50 109 TYR A CA 1
ATOM 833 C C . TYR A 1 109 ? -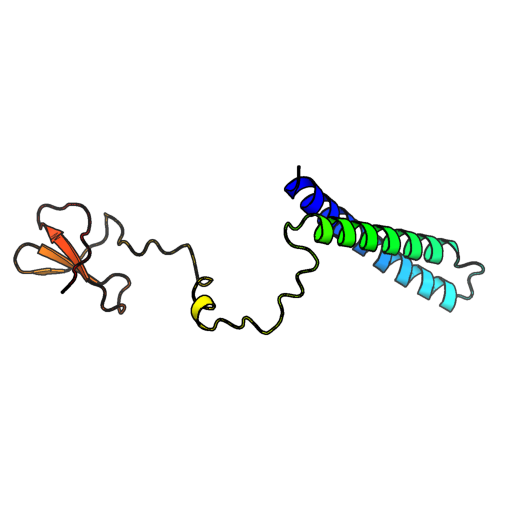24.604 -20.791 24.022 1.00 82.50 109 TYR A C 1
ATOM 835 O O . TYR A 1 109 ? -24.376 -20.044 24.977 1.00 82.50 109 TYR A O 1
ATOM 843 N N . PRO A 1 110 ? -23.722 -20.989 23.021 1.00 79.44 110 PRO A N 1
ATOM 844 C CA . PRO A 1 110 ? -23.816 -22.008 21.967 1.00 79.44 110 PRO A CA 1
ATOM 845 C C . PRO A 1 110 ? -23.757 -23.436 22.551 1.00 79.44 110 PRO A C 1
ATOM 847 O O . PRO A 1 110 ? -23.295 -23.637 23.672 1.00 79.44 110 PRO A O 1
ATOM 850 N N . ILE A 1 111 ? -24.258 -24.438 21.822 1.00 79.12 111 ILE A N 1
ATOM 851 C CA . ILE A 1 111 ? -24.300 -25.835 22.301 1.00 79.12 111 ILE A CA 1
ATOM 852 C C . ILE A 1 111 ? -22.872 -26.329 22.584 1.00 79.12 111 ILE A C 1
ATOM 854 O O . ILE A 1 111 ? -22.008 -26.235 21.713 1.00 79.12 111 ILE A O 1
ATOM 858 N N . GLY A 1 112 ? -22.632 -26.879 23.777 1.00 75.81 112 GLY A N 1
ATOM 859 C CA . GLY A 1 112 ? -21.311 -27.322 24.229 1.00 75.81 112 GLY A CA 1
ATOM 860 C C . GLY A 1 112 ? -20.448 -26.216 24.846 1.00 75.81 112 GLY A C 1
ATOM 861 O O . GLY A 1 112 ? -19.254 -26.431 25.038 1.00 75.81 112 GLY A O 1
ATOM 862 N N . SER A 1 113 ? -21.016 -25.037 25.125 1.00 78.62 113 SER A N 1
ATOM 863 C CA . SER A 1 113 ? -20.319 -23.926 25.791 1.00 78.62 113 SER A CA 1
ATOM 864 C C . SER A 1 113 ? -20.416 -23.954 27.316 1.00 78.62 113 SER A C 1
ATOM 866 O O . SER A 1 113 ? -19.824 -23.092 27.964 1.00 78.62 113 SER A O 1
ATOM 868 N N . GLU A 1 114 ? -21.223 -24.855 27.889 1.00 80.94 114 GLU A N 1
ATOM 869 C CA . GLU A 1 114 ? -21.595 -24.861 29.312 1.00 80.94 114 GLU A CA 1
ATOM 870 C C . GLU A 1 114 ? -22.294 -23.564 29.778 1.00 80.94 114 GLU A C 1
ATOM 872 O O . GLU A 1 114 ? -22.542 -23.365 30.970 1.00 80.94 114 GLU A O 1
ATOM 877 N N . THR A 1 115 ? -22.661 -22.678 28.844 1.00 84.12 115 THR A N 1
ATOM 878 C CA . THR A 1 115 ? -23.353 -21.422 29.130 1.00 84.12 115 THR A CA 1
ATOM 879 C C . THR A 1 115 ? -24.856 -21.612 28.996 1.00 84.12 115 THR A C 1
ATOM 881 O O . THR A 1 115 ? -25.382 -21.821 27.903 1.00 84.12 115 THR A O 1
ATOM 884 N N . TRP A 1 116 ? -25.556 -21.500 30.123 1.00 87.25 116 TRP A N 1
ATOM 885 C CA . TRP A 1 116 ? -26.999 -21.700 30.193 1.00 87.25 116 TRP A CA 1
ATOM 886 C C . TRP A 1 116 ? -27.760 -20.379 30.178 1.00 87.25 116 TRP A C 1
ATOM 888 O O . TRP A 1 116 ? -27.395 -19.414 30.847 1.00 87.25 116 TRP A O 1
ATOM 898 N N . TYR A 1 117 ? -28.866 -20.373 29.453 1.00 90.00 117 TYR A N 1
ATOM 899 C CA . TYR A 1 117 ? -29.875 -19.331 29.431 1.00 90.00 117 TYR A CA 1
ATOM 900 C C . TYR A 1 117 ? -31.202 -19.933 29.877 1.00 90.00 117 TYR A C 1
ATOM 902 O O . TYR A 1 117 ? -31.515 -21.077 29.547 1.00 90.00 117 TYR A O 1
ATOM 910 N N . SER A 1 118 ? -31.988 -19.169 30.626 1.00 90.50 118 SER A N 1
ATOM 911 C CA . SER A 1 118 ? -33.335 -19.559 31.009 1.00 90.50 118 SER A CA 1
ATOM 912 C C . SER A 1 118 ? -34.343 -18.466 30.696 1.00 90.50 118 SER A C 1
ATOM 914 O O . SER A 1 118 ? -34.030 -17.274 30.695 1.00 90.50 118 SER A O 1
ATOM 916 N N . ARG A 1 119 ? -35.576 -18.874 30.415 1.00 89.69 119 ARG A N 1
ATOM 917 C CA . ARG A 1 119 ? -36.727 -17.973 30.337 1.00 89.69 119 ARG A CA 1
ATOM 918 C C . ARG A 1 119 ? -37.965 -18.643 30.935 1.00 89.69 119 ARG A C 1
ATOM 920 O O . ARG A 1 119 ? -37.986 -19.868 31.051 1.00 89.69 119 ARG A O 1
ATOM 927 N N . PRO A 1 120 ? -38.987 -17.880 31.348 1.00 87.62 120 PRO A N 1
ATOM 928 C CA . PRO A 1 120 ? -40.239 -18.459 31.829 1.00 87.62 120 PRO A CA 1
ATOM 929 C C . PRO A 1 120 ? -40.916 -19.328 30.762 1.00 87.62 120 PRO A C 1
ATOM 931 O O . PRO A 1 120 ? -40.833 -19.016 29.574 1.00 87.62 120 PRO A O 1
ATOM 934 N N . GLU A 1 121 ? -41.657 -20.359 31.178 1.00 82.19 121 GLU A N 1
ATOM 935 C CA . GLU A 1 121 ? -42.476 -21.185 30.267 1.00 82.19 121 GLU A CA 1
ATOM 936 C C . GLU A 1 121 ? -43.528 -20.378 29.482 1.00 82.19 121 GLU A C 1
ATOM 938 O O . GLU A 1 121 ? -43.967 -20.780 28.408 1.00 82.19 121 GLU A O 1
ATOM 943 N N . THR A 1 122 ? -43.914 -19.209 29.999 1.00 82.44 122 THR A N 1
ATOM 944 C CA . THR A 1 122 ? -44.822 -18.261 29.342 1.00 82.44 122 THR A CA 1
ATOM 945 C C . THR A 1 122 ? -44.157 -17.478 28.203 1.00 82.44 122 THR A C 1
ATOM 947 O O . THR A 1 122 ? -44.828 -16.691 27.533 1.00 82.44 122 THR A O 1
ATOM 950 N N . GLY A 1 123 ? -42.859 -17.695 27.970 1.00 75.44 123 GLY A N 1
ATOM 951 C CA . GLY A 1 123 ? -42.036 -16.979 27.002 1.00 75.44 123 GLY A CA 1
ATOM 952 C C . GLY A 1 123 ? -41.418 -15.698 27.569 1.00 75.44 123 GLY A C 1
ATOM 953 O O . GLY A 1 123 ? -41.722 -15.255 28.678 1.00 75.44 123 GLY A O 1
ATOM 954 N N . GLY A 1 124 ? -40.511 -15.092 26.800 1.00 81.38 124 GLY A N 1
ATOM 955 C CA . GLY A 1 124 ? -39.791 -13.880 27.196 1.00 81.38 124 GLY A CA 1
ATOM 956 C C . GLY A 1 124 ? -38.364 -13.828 26.644 1.00 81.38 124 GLY A C 1
ATOM 957 O O . GLY A 1 124 ? -37.960 -14.733 25.908 1.00 81.38 124 GLY A O 1
ATOM 958 N N . PRO A 1 125 ? -37.603 -12.769 26.975 1.00 84.62 125 PRO A N 1
ATOM 959 C CA . PRO A 1 125 ? -36.189 -12.692 26.634 1.00 84.62 125 PRO A CA 1
ATOM 960 C C . PRO A 1 125 ? -35.397 -13.766 27.383 1.00 84.62 125 PRO A C 1
ATOM 962 O O . PRO A 1 125 ? -35.756 -14.162 28.495 1.00 84.62 125 PRO A O 1
ATOM 965 N N . TRP A 1 126 ? -34.310 -14.220 26.771 1.00 86.75 126 TRP A N 1
ATOM 966 C CA . TRP A 1 126 ? -33.393 -15.159 27.397 1.00 86.75 126 TRP A CA 1
ATOM 967 C C . TRP A 1 126 ? -32.584 -14.468 28.490 1.00 86.75 126 TRP A C 1
ATOM 969 O O . TRP A 1 126 ? -32.035 -13.389 28.297 1.00 86.75 126 TRP A O 1
ATOM 979 N N . ILE A 1 127 ? -32.497 -15.097 29.657 1.00 87.50 127 ILE A N 1
ATOM 980 C CA . ILE A 1 127 ? -31.721 -14.587 30.784 1.00 87.50 127 ILE A CA 1
ATOM 981 C C . ILE A 1 127 ? -30.553 -15.534 31.003 1.00 87.50 127 ILE A C 1
ATOM 983 O O . ILE A 1 127 ? -30.745 -16.718 31.263 1.00 87.50 127 ILE A O 1
ATOM 987 N N . LYS A 1 128 ? -29.326 -15.016 30.916 1.00 88.44 128 LYS A N 1
ATOM 988 C CA . LYS A 1 128 ? -28.120 -15.803 31.189 1.00 88.44 128 L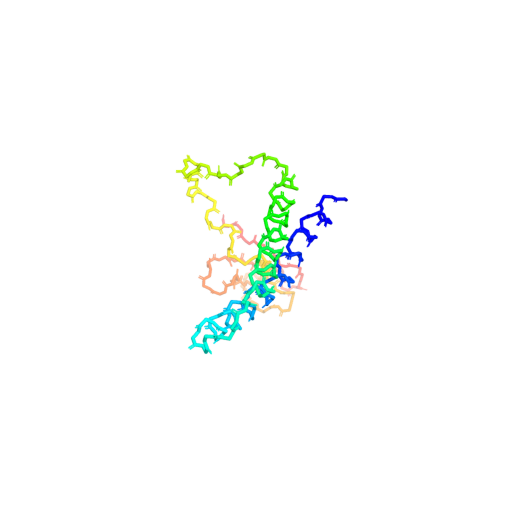YS A CA 1
ATOM 989 C C . LYS A 1 128 ? -28.139 -16.303 32.633 1.00 88.44 128 LYS A C 1
ATOM 991 O O . LYS A 1 128 ? -28.106 -15.501 33.569 1.00 88.44 128 LYS A O 1
ATOM 996 N N . TYR A 1 129 ? -28.163 -17.618 32.812 1.00 83.00 129 TYR A N 1
ATOM 997 C CA . TYR A 1 129 ? -28.072 -18.254 34.114 1.00 83.00 129 TYR A CA 1
ATOM 998 C C . TYR A 1 129 ? -26.641 -18.123 34.638 1.00 83.00 129 TYR A C 1
ATOM 1000 O O . TYR A 1 129 ? -25.677 -18.568 34.016 1.00 83.00 129 TYR A O 1
ATOM 1008 N N . ARG A 1 130 ? -26.502 -17.470 35.790 1.00 75.12 130 ARG A N 1
ATOM 1009 C CA . ARG A 1 130 ? -25.256 -17.396 36.551 1.00 75.12 130 ARG A CA 1
ATOM 1010 C C . ARG A 1 130 ? -25.474 -18.304 37.753 1.00 75.12 130 ARG A C 1
ATOM 1012 O O . ARG A 1 130 ? -26.234 -17.922 38.640 1.00 75.12 130 ARG A O 1
ATOM 1019 N N . GLY A 1 131 ? -24.943 -19.525 37.673 1.00 65.00 131 GLY A N 1
ATOM 1020 C CA . GLY A 1 131 ? -25.074 -20.537 38.726 1.00 65.00 131 GLY A CA 1
ATOM 1021 C C . GLY A 1 131 ? -24.592 -20.066 40.088 1.00 65.00 131 GLY A C 1
ATOM 1022 O O . GLY A 1 131 ? -23.772 -19.120 40.138 1.00 65.00 131 GLY A O 1
#

Radius of gyration: 29.07 Å; chains: 1; bounding box: 64×43×67 Å

pLDDT: mean 75.81, std 16.35, range [39.09, 91.75]